Protein AF-A0A7S2J7S3-F1 (afdb_monomer)

Mean predicted aligned error: 8.44 Å

Secondary structure (DSSP, 8-state):
--TTHHHHHHHHHHHHHHHHHTTT---------TT-SEEEEEE--SHHHHHHHHHHHT-TTEEEEEEE-SS-HHHHHHHHHEETTTEE-SS-EEEETTEEEETTEEEEEE--SSGGGS-HHHHT--EEEE-SSS--SHHHHHHHHHTT-SEEEESS--TT-

InterPro domains:
  IPR020828 Glyceraldehyde 3-phosphate dehydrogenase, NAD(P) binding domain [PF00044] (38-137)
  IPR020828 Glyceraldehyde 3-phosphate dehydrogenase, NAD(P) binding domain [SM00846] (38-161)
  IPR020831 Glyceraldehyde/Erythrose phosphate dehydrogenase family [PTHR10836] (38-161)
  IPR036291 NAD(P)-binding domain superfamily [SSF51735] (38-161)

Radius of gyration: 18.3 Å; Cα contacts (8 Å, |Δi|>4): 292; chains: 1; bounding box: 47×41×52 Å

Structure (mmCIF, N/CA/C/O backbone):
data_AF-A0A7S2J7S3-F1
#
_entry.id   AF-A0A7S2J7S3-F1
#
loop_
_atom_site.group_PDB
_atom_site.id
_atom_site.type_symbol
_atom_site.label_atom_id
_atom_site.label_alt_id
_atom_site.label_comp_id
_atom_site.label_asym_id
_atom_site.label_entity_id
_atom_site.label_seq_id
_atom_site.pdbx_PDB_ins_code
_atom_site.Cartn_x
_atom_site.Cartn_y
_atom_site.Cartn_z
_atom_site.occupancy
_atom_site.B_iso_or_equiv
_atom_site.auth_seq_id
_atom_site.auth_comp_id
_atom_site.auth_asym_id
_atom_site.auth_atom_id
_atom_site.pdbx_PDB_model_num
ATOM 1 N N . TYR A 1 1 ? -22.402 -26.553 34.136 1.00 43.00 1 TYR A N 1
ATOM 2 C CA . TYR A 1 1 ? -21.716 -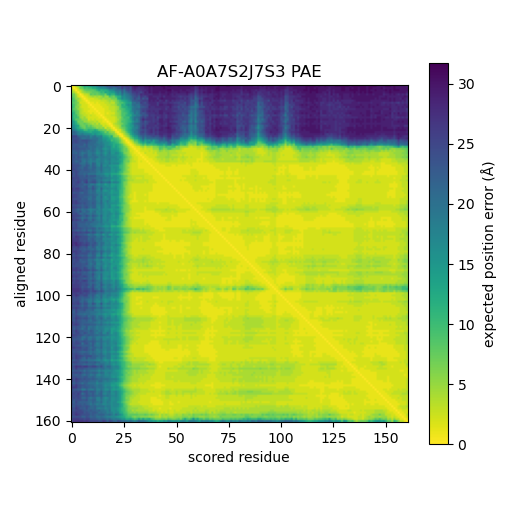25.665 33.178 1.00 43.00 1 TYR A CA 1
ATOM 3 C C . TYR A 1 1 ? -22.395 -25.782 31.819 1.00 43.00 1 TYR A C 1
ATOM 5 O O . TYR A 1 1 ? -22.214 -26.774 31.128 1.00 43.00 1 TYR A O 1
ATOM 13 N N . ASN A 1 2 ? -23.269 -24.826 31.486 1.00 47.25 2 ASN A N 1
ATOM 14 C CA . ASN A 1 2 ? -24.102 -24.854 30.279 1.00 47.25 2 ASN A CA 1
ATOM 15 C C . ASN A 1 2 ? -23.297 -24.428 29.038 1.00 47.25 2 ASN A C 1
ATOM 17 O O . ASN A 1 2 ? -23.167 -23.242 28.756 1.00 47.25 2 ASN A O 1
ATOM 21 N N . LEU A 1 3 ? -22.798 -25.400 28.270 1.00 50.94 3 LEU A N 1
ATOM 22 C CA . LEU A 1 3 ? -22.099 -25.186 26.989 1.00 50.94 3 LEU A CA 1
ATOM 23 C C . LEU A 1 3 ? -23.042 -24.819 25.818 1.00 50.94 3 LEU A C 1
ATOM 25 O O . LEU A 1 3 ? -22.586 -24.593 24.699 1.00 50.94 3 LEU A O 1
ATOM 29 N N . VAL A 1 4 ? -24.357 -24.747 26.055 1.00 54.41 4 VAL A N 1
ATOM 30 C CA . VAL A 1 4 ? -25.389 -24.529 25.020 1.00 54.41 4 VAL A CA 1
ATOM 31 C C . VAL A 1 4 ? -25.576 -23.042 24.669 1.00 54.41 4 VAL A C 1
ATOM 33 O O . VAL A 1 4 ? -25.830 -22.702 23.513 1.00 54.41 4 VAL A O 1
ATOM 36 N N . ALA A 1 5 ? -25.374 -22.143 25.637 1.00 58.03 5 ALA A N 1
ATOM 37 C CA . ALA A 1 5 ? -25.621 -20.706 25.493 1.00 58.03 5 ALA A CA 1
ATOM 38 C C . ALA A 1 5 ? -24.791 -19.995 24.393 1.00 58.03 5 ALA A C 1
ATOM 40 O O . ALA A 1 5 ? -25.378 -19.250 23.605 1.00 58.03 5 ALA A O 1
ATOM 41 N N . PRO A 1 6 ? -23.465 -20.217 24.254 1.00 57.59 6 PRO A N 1
ATOM 42 C CA . PRO A 1 6 ? -22.680 -19.509 23.238 1.00 57.59 6 PRO A CA 1
ATOM 43 C C . PRO A 1 6 ? -22.996 -19.971 21.807 1.00 57.59 6 PRO A C 1
ATOM 45 O O . PRO A 1 6 ? -22.937 -19.173 20.872 1.00 57.59 6 PRO A O 1
ATOM 48 N N . ARG A 1 7 ? -23.389 -21.240 21.623 1.00 60.22 7 ARG A N 1
ATOM 49 C CA . ARG A 1 7 ? -23.722 -21.796 20.303 1.00 60.22 7 ARG A CA 1
ATOM 50 C C . ARG A 1 7 ? -25.078 -21.298 19.800 1.00 60.22 7 ARG A C 1
ATOM 52 O O . ARG A 1 7 ? -25.194 -20.970 18.624 1.00 60.22 7 ARG A O 1
ATOM 59 N N . GLN A 1 8 ? -26.073 -21.171 20.683 1.00 59.97 8 GLN A N 1
ATOM 60 C CA . GLN A 1 8 ? -27.352 -20.536 20.343 1.00 59.97 8 GLN A CA 1
ATOM 61 C C . GLN A 1 8 ? -27.177 -19.056 19.991 1.00 59.97 8 GLN A C 1
ATOM 63 O O . GLN A 1 8 ? -27.715 -18.610 18.982 1.00 59.97 8 GLN A O 1
ATOM 68 N N . LEU A 1 9 ? -26.354 -18.317 20.744 1.00 61.31 9 LEU A N 1
ATOM 69 C CA . LEU A 1 9 ? -26.082 -16.905 20.466 1.00 61.31 9 LEU A CA 1
ATOM 70 C C . LEU A 1 9 ? -25.385 -16.694 19.110 1.00 61.31 9 LEU A C 1
ATOM 72 O O . LEU A 1 9 ? -25.707 -15.748 18.392 1.00 61.31 9 LEU A O 1
ATOM 76 N N . ALA A 1 10 ? -24.461 -17.583 18.731 1.00 65.75 10 ALA A N 1
ATOM 77 C CA . ALA A 1 10 ? -23.800 -17.547 17.426 1.00 65.75 10 ALA A CA 1
ATOM 78 C C . ALA A 1 10 ? -24.778 -17.817 16.269 1.00 65.75 10 ALA A C 1
ATOM 80 O O . ALA A 1 10 ? -24.770 -17.090 15.277 1.00 65.75 10 ALA A O 1
ATOM 81 N N . ILE A 1 11 ? -25.666 -18.806 16.417 1.00 69.25 11 ILE A N 1
ATOM 82 C CA . ILE A 1 11 ? -26.695 -19.132 15.414 1.00 69.25 11 ILE A CA 1
ATOM 83 C C . ILE A 1 11 ? -27.690 -17.976 15.261 1.00 69.25 11 ILE A C 1
ATOM 85 O O . ILE A 1 11 ? -28.066 -17.623 14.147 1.00 69.25 11 ILE A O 1
ATOM 89 N N . GLN A 1 12 ? -28.070 -17.335 16.364 1.00 64.50 12 GLN A N 1
ATOM 90 C CA . GLN A 1 12 ? -29.019 -16.225 16.366 1.00 64.50 12 GLN A CA 1
ATOM 91 C C . GLN A 1 12 ? -28.422 -14.953 15.745 1.00 64.50 12 GLN A C 1
ATOM 93 O O . GLN A 1 12 ? -29.107 -14.263 14.993 1.00 64.50 12 GLN A O 1
ATOM 98 N N . LYS A 1 13 ? -27.123 -14.692 15.963 1.00 62.88 13 LYS A N 1
ATOM 99 C CA . LYS A 1 13 ? -26.375 -13.649 15.241 1.00 62.88 13 LYS A CA 1
ATOM 100 C C . LYS A 1 13 ? -26.286 -13.949 13.743 1.00 62.88 13 LYS A C 1
ATOM 102 O O . LYS A 1 13 ? -26.538 -13.059 12.943 1.00 62.88 13 LYS A O 1
ATOM 107 N N . MET A 1 14 ? -26.001 -15.196 13.365 1.00 68.75 14 MET A N 1
ATOM 108 C CA . MET A 1 14 ? -25.903 -15.604 11.959 1.00 68.75 14 MET A CA 1
ATOM 109 C C . MET A 1 14 ? -27.248 -15.480 11.224 1.00 68.75 14 MET A C 1
ATOM 111 O O . MET A 1 14 ? -27.300 -14.958 10.113 1.00 68.75 14 MET A O 1
ATOM 115 N N . LEU A 1 15 ? -28.347 -15.892 11.866 1.00 64.12 15 LEU A N 1
ATOM 116 C CA . LEU A 1 15 ? -29.710 -15.741 11.343 1.00 64.12 15 LEU A CA 1
ATOM 117 C C . LEU A 1 15 ? -30.125 -14.269 11.224 1.00 64.12 15 LEU A C 1
ATOM 119 O O . LEU A 1 15 ? -30.749 -13.898 10.233 1.00 64.12 15 LEU A O 1
ATOM 123 N N . ALA A 1 16 ? -29.741 -13.418 12.181 1.00 58.44 16 ALA A N 1
ATOM 124 C CA . ALA A 1 16 ? -29.975 -11.979 12.091 1.00 58.44 16 ALA A CA 1
ATOM 125 C C . ALA A 1 16 ? -29.222 -11.358 10.900 1.00 58.44 16 ALA A C 1
ATOM 127 O O . ALA A 1 16 ? -29.810 -10.598 10.134 1.00 58.44 16 ALA A O 1
ATOM 128 N N . THR A 1 17 ? -27.957 -11.734 10.682 1.00 52.22 17 THR A N 1
ATOM 129 C CA . THR A 1 17 ? -27.167 -11.290 9.522 1.00 52.22 17 THR A CA 1
ATOM 130 C C . THR A 1 17 ? -27.791 -11.730 8.193 1.00 52.22 17 THR A C 1
ATOM 132 O O . THR A 1 17 ? -27.867 -10.926 7.268 1.00 52.22 17 THR A O 1
ATOM 135 N N . LEU A 1 18 ? -28.297 -12.965 8.105 1.00 57.16 18 LEU A N 1
ATOM 136 C CA . LEU A 1 18 ? -28.995 -13.483 6.919 1.00 57.16 18 LEU A CA 1
ATOM 137 C C . LEU A 1 18 ? -30.325 -12.758 6.649 1.00 57.16 18 LEU A C 1
ATOM 139 O O . LEU A 1 18 ? -30.646 -12.468 5.500 1.00 57.16 18 LEU A O 1
ATOM 143 N N . ALA A 1 19 ? -31.082 -12.408 7.692 1.00 55.69 19 ALA A N 1
ATOM 144 C CA . ALA A 1 19 ? -32.320 -11.641 7.546 1.00 55.69 19 ALA A CA 1
ATOM 145 C C . ALA A 1 19 ? -32.056 -10.211 7.034 1.00 55.69 19 ALA A C 1
ATOM 147 O O . ALA A 1 19 ? -32.775 -9.719 6.164 1.00 55.69 19 ALA A O 1
ATOM 148 N N . LEU A 1 20 ? -30.982 -9.571 7.506 1.00 50.47 20 LEU A N 1
ATOM 149 C CA . LEU A 1 20 ? -30.541 -8.240 7.070 1.00 50.47 20 LEU A CA 1
ATOM 150 C C . LEU A 1 20 ? -30.014 -8.215 5.622 1.00 50.47 20 LEU A C 1
ATOM 152 O O . LEU A 1 20 ? -30.178 -7.213 4.931 1.00 50.47 20 LEU A O 1
ATOM 156 N N . GLN A 1 21 ? -29.445 -9.318 5.123 1.00 52.28 21 GLN A N 1
ATOM 157 C CA . GLN A 1 21 ? -29.009 -9.434 3.721 1.00 52.28 21 GLN A CA 1
ATOM 158 C C . GLN A 1 21 ? -30.172 -9.334 2.718 1.00 52.28 21 GLN A C 1
ATOM 160 O O . GLN A 1 21 ? -29.960 -8.910 1.584 1.00 52.28 21 GLN A O 1
ATOM 165 N N . SER A 1 22 ? -31.400 -9.667 3.131 1.00 49.47 22 SER A N 1
ATOM 166 C CA . SER A 1 22 ? -32.586 -9.638 2.261 1.00 49.47 22 SER A CA 1
ATOM 167 C C . SER A 1 22 ? -33.188 -8.241 2.040 1.00 49.47 22 SER A C 1
ATOM 169 O O . SER A 1 22 ? -33.996 -8.067 1.131 1.00 49.47 22 SER A O 1
ATOM 171 N N . THR A 1 23 ? -32.790 -7.232 2.828 1.00 47.66 23 THR A N 1
ATOM 172 C CA . THR A 1 23 ? -33.409 -5.891 2.818 1.00 47.66 23 THR A CA 1
ATOM 173 C C . THR A 1 23 ? -32.559 -4.805 2.156 1.00 47.66 23 THR A C 1
ATOM 175 O O . THR A 1 23 ? -32.969 -3.648 2.130 1.00 47.66 23 THR A O 1
ATOM 178 N N . GLY A 1 24 ? -31.380 -5.137 1.614 1.00 46.62 24 GLY A N 1
ATOM 179 C CA . GLY A 1 24 ? -30.511 -4.169 0.924 1.00 46.62 24 GLY A CA 1
ATOM 180 C C . GLY A 1 24 ? -29.940 -3.055 1.818 1.00 46.62 24 GLY A C 1
ATOM 181 O O . GLY A 1 24 ? -29.364 -2.102 1.304 1.00 46.62 24 GLY A O 1
ATOM 182 N N . LEU A 1 25 ? -30.078 -3.172 3.145 1.00 47.06 25 LEU A N 1
ATOM 183 C CA . LEU A 1 25 ? -29.707 -2.155 4.144 1.00 47.06 25 LEU A CA 1
ATOM 184 C C . LEU A 1 25 ? -28.459 -2.522 4.963 1.00 47.06 25 LEU A C 1
ATOM 186 O O . LEU A 1 25 ? -28.227 -1.968 6.037 1.00 47.06 25 LEU A O 1
ATOM 190 N N . VAL A 1 26 ? -27.641 -3.464 4.491 1.00 49.38 26 VAL A N 1
ATOM 191 C CA . VAL A 1 26 ? -26.403 -3.817 5.193 1.00 49.38 26 VAL A CA 1
ATOM 192 C C . VAL A 1 26 ? -25.314 -2.840 4.774 1.00 49.38 26 VAL A C 1
ATOM 194 O O . VAL A 1 26 ? -24.882 -2.840 3.620 1.00 49.38 26 VAL A O 1
ATOM 197 N N . ASN A 1 27 ? -24.853 -2.016 5.716 1.00 53.31 27 ASN A N 1
ATOM 198 C CA . ASN A 1 27 ? -23.579 -1.326 5.554 1.00 53.31 27 ASN A CA 1
ATOM 199 C C . ASN A 1 27 ? -22.515 -2.380 5.202 1.00 53.31 27 ASN A C 1
ATOM 201 O O . ASN A 1 27 ? -22.495 -3.435 5.844 1.00 53.31 27 ASN A O 1
ATOM 205 N N . PRO A 1 28 ? -21.668 -2.151 4.184 1.00 59.72 28 PRO A N 1
ATOM 206 C CA . PRO A 1 28 ? -20.631 -3.108 3.821 1.00 59.72 28 PRO A CA 1
ATOM 207 C C . PRO A 1 28 ? -19.804 -3.481 5.052 1.00 59.72 28 PRO A C 1
ATOM 209 O O . PRO A 1 28 ? -19.543 -2.643 5.916 1.00 59.72 28 PRO A O 1
ATOM 212 N N . ILE A 1 29 ? -19.410 -4.751 5.142 1.00 76.69 29 ILE A N 1
ATOM 213 C CA . ILE A 1 29 ? -18.445 -5.189 6.148 1.00 76.69 29 ILE A CA 1
ATOM 214 C C . ILE A 1 29 ? -17.150 -4.430 5.853 1.00 76.69 29 ILE A C 1
ATOM 216 O O . ILE A 1 29 ? -16.554 -4.621 4.800 1.00 76.69 29 ILE A O 1
ATOM 220 N N . MET A 1 30 ? -16.746 -3.528 6.744 1.00 87.38 30 MET A N 1
ATOM 221 C CA . MET A 1 30 ? -15.560 -2.699 6.537 1.00 87.38 30 MET A CA 1
ATOM 222 C C . MET A 1 30 ? -14.335 -3.327 7.205 1.00 87.38 30 MET A C 1
ATOM 224 O O . MET A 1 30 ? -14.429 -3.916 8.281 1.00 87.38 30 MET A O 1
ATOM 228 N N . SER A 1 31 ? -13.166 -3.140 6.595 1.00 92.06 31 SER A N 1
ATOM 229 C CA . SER A 1 31 ? -11.868 -3.425 7.212 1.00 92.06 31 SER A CA 1
ATOM 230 C C . SER A 1 31 ? -11.638 -2.469 8.382 1.00 92.06 31 SER A C 1
ATOM 232 O O . SER A 1 31 ? -11.196 -1.337 8.178 1.00 92.06 31 SER A O 1
ATOM 234 N N . THR A 1 32 ? -11.925 -2.926 9.596 1.00 92.75 32 THR A N 1
ATOM 235 C CA . THR A 1 32 ? -11.682 -2.196 10.856 1.00 92.75 32 THR A CA 1
ATOM 236 C C . THR A 1 32 ? -10.873 -3.013 11.867 1.00 92.75 32 THR A C 1
ATOM 238 O O . THR A 1 32 ? -10.544 -2.514 12.939 1.00 92.75 32 THR A O 1
ATOM 241 N N . ASN A 1 33 ? -10.520 -4.260 11.535 1.00 93.75 33 ASN A N 1
ATOM 242 C CA . ASN A 1 33 ? -9.732 -5.138 12.393 1.00 93.75 33 ASN A CA 1
ATOM 243 C C . ASN A 1 33 ? -8.219 -4.943 12.140 1.00 93.75 33 ASN A C 1
ATOM 245 O O . ASN A 1 33 ? -7.741 -5.317 11.066 1.00 93.75 33 ASN A O 1
ATOM 249 N N . PRO A 1 34 ? -7.434 -4.418 13.101 1.00 93.25 34 PRO A N 1
ATOM 250 C CA . PRO A 1 34 ? -5.989 -4.251 12.930 1.00 93.25 34 PRO A CA 1
ATOM 251 C C . PRO A 1 34 ? -5.227 -5.584 12.811 1.00 93.25 34 PRO A C 1
ATOM 253 O O . PRO A 1 34 ? -4.125 -5.594 12.248 1.00 93.25 34 PRO A O 1
ATOM 256 N N . ASP A 1 35 ? -5.821 -6.679 13.293 1.00 94.19 35 ASP A N 1
ATOM 257 C CA . ASP A 1 35 ? -5.260 -8.034 13.344 1.00 94.19 35 ASP A CA 1
ATOM 258 C C . ASP A 1 35 ? -5.853 -8.958 12.269 1.00 94.19 35 ASP A C 1
ATOM 260 O O . ASP A 1 35 ? -5.815 -10.186 12.387 1.00 94.19 35 ASP A O 1
ATOM 264 N N . ALA A 1 36 ? -6.431 -8.384 11.211 1.00 95.56 36 ALA A N 1
ATOM 265 C CA . ALA A 1 36 ? -6.952 -9.160 10.096 1.00 95.56 36 ALA A CA 1
ATOM 266 C C . ALA A 1 36 ? -5.854 -10.053 9.472 1.00 95.56 36 ALA A C 1
ATOM 268 O O . ALA A 1 36 ? -4.681 -9.662 9.410 1.00 95.56 36 ALA A O 1
ATOM 269 N N . PRO A 1 37 ? -6.211 -11.255 8.980 1.00 96.56 37 PRO A N 1
ATOM 270 C CA . PRO A 1 37 ? -5.232 -12.248 8.541 1.00 96.56 37 PRO A CA 1
ATOM 271 C C . PRO A 1 37 ? -4.415 -11.807 7.320 1.00 96.56 37 PRO A C 1
ATOM 273 O O . PRO A 1 37 ? -3.287 -12.265 7.146 1.00 96.56 37 PRO A O 1
ATOM 276 N N . ILE A 1 38 ? -4.957 -10.934 6.464 1.00 97.94 38 ILE A N 1
ATOM 277 C CA . ILE A 1 38 ? -4.274 -10.469 5.254 1.00 97.94 38 ILE A CA 1
ATOM 278 C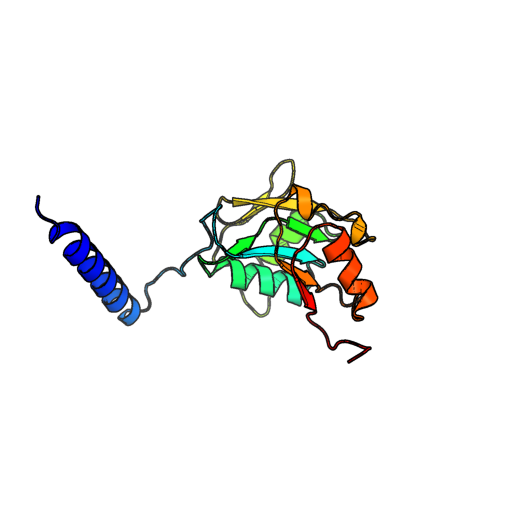 C . ILE A 1 38 ? -3.746 -9.050 5.475 1.00 97.94 38 ILE A C 1
ATOM 280 O O . ILE A 1 38 ? -4.473 -8.067 5.326 1.00 97.94 38 ILE A O 1
ATOM 284 N N . LYS A 1 39 ? -2.451 -8.953 5.795 1.00 98.50 39 LYS A N 1
ATOM 285 C CA . LYS A 1 39 ? -1.732 -7.683 5.973 1.00 98.50 39 LYS A CA 1
ATOM 286 C C . LYS A 1 39 ? -1.220 -7.171 4.630 1.00 98.50 39 LYS A C 1
ATOM 288 O O . LYS A 1 39 ? -0.183 -7.615 4.132 1.00 98.50 39 LYS A O 1
ATOM 293 N N . LEU A 1 40 ? -1.995 -6.278 4.032 1.00 98.75 40 LEU A N 1
ATOM 294 C CA . LEU A 1 40 ? -1.800 -5.763 2.685 1.00 98.75 40 LEU A CA 1
ATOM 295 C C . LEU A 1 40 ? -0.863 -4.548 2.679 1.00 98.75 40 LEU A C 1
ATOM 297 O O . LEU A 1 40 ? -1.022 -3.619 3.473 1.00 98.75 40 LEU A O 1
ATOM 301 N N . GLY A 1 41 ? 0.056 -4.535 1.719 1.00 98.75 41 GLY A N 1
ATOM 302 C CA . GLY A 1 41 ? 0.769 -3.355 1.246 1.00 98.75 41 GLY A CA 1
ATOM 303 C C . GLY A 1 41 ? 0.490 -3.116 -0.237 1.00 98.75 41 GLY A C 1
ATOM 304 O O . GLY A 1 41 ? 0.225 -4.055 -0.991 1.00 98.75 41 GLY A O 1
ATOM 305 N N . VAL A 1 42 ? 0.535 -1.860 -0.669 1.00 98.81 42 VAL A N 1
ATOM 306 C CA . VAL A 1 42 ? 0.323 -1.493 -2.077 1.00 98.81 42 VAL A CA 1
ATOM 307 C C . VAL A 1 42 ? 1.511 -0.686 -2.575 1.00 98.81 42 VAL A C 1
ATOM 309 O O . VAL A 1 42 ? 1.819 0.367 -2.020 1.00 98.81 42 VAL A O 1
ATOM 312 N N . ASN A 1 43 ? 2.156 -1.162 -3.640 1.00 98.75 43 ASN A N 1
ATOM 313 C CA . ASN A 1 43 ? 3.127 -0.376 -4.388 1.00 98.75 43 ASN A CA 1
ATOM 314 C C . ASN A 1 43 ? 2.449 0.222 -5.626 1.00 98.75 43 ASN A C 1
ATOM 316 O O . ASN A 1 43 ? 1.927 -0.500 -6.481 1.00 98.75 43 ASN A O 1
ATOM 320 N N . GLY A 1 44 ? 2.427 1.552 -5.703 1.00 98.19 44 GLY A N 1
ATOM 321 C CA . GLY A 1 44 ? 1.759 2.310 -6.758 1.00 98.19 44 GLY A CA 1
ATOM 322 C C . GLY A 1 44 ? 0.291 2.614 -6.452 1.00 98.19 44 GLY A C 1
ATOM 323 O O . GLY A 1 44 ? -0.593 1.790 -6.646 1.00 98.19 44 GLY A O 1
ATOM 324 N N . PHE A 1 45 ? -0.016 3.857 -6.073 1.00 98.31 45 PHE A N 1
ATOM 325 C CA . PHE A 1 45 ? -1.392 4.298 -5.789 1.00 98.31 45 PHE A CA 1
ATOM 326 C C . PHE A 1 45 ? -2.118 4.865 -7.028 1.00 98.31 45 PHE A C 1
ATOM 328 O O . PHE A 1 45 ? -2.809 5.889 -6.994 1.00 98.31 45 PHE A O 1
ATOM 335 N N . GLY A 1 46 ? -1.928 4.192 -8.166 1.00 96.69 46 GLY A N 1
ATOM 336 C CA . GLY A 1 46 ? -2.573 4.505 -9.442 1.00 96.69 46 GLY A CA 1
ATOM 337 C C . GLY A 1 46 ? -4.036 4.053 -9.494 1.00 96.69 46 GLY A C 1
ATOM 338 O O . GLY A 1 46 ? -4.653 3.769 -8.472 1.00 96.69 46 GLY A O 1
ATOM 339 N N . ARG A 1 47 ? -4.615 3.957 -10.699 1.00 97.19 47 ARG A N 1
ATOM 340 C CA . ARG A 1 47 ? -6.010 3.499 -10.862 1.00 97.19 47 ARG A CA 1
ATOM 341 C C . ARG A 1 47 ? -6.247 2.128 -10.216 1.00 97.19 47 ARG A C 1
ATOM 343 O O . ARG A 1 47 ? -7.183 1.986 -9.440 1.00 97.19 47 ARG A O 1
ATOM 350 N N . ILE A 1 48 ? -5.377 1.153 -10.490 1.00 97.88 48 ILE A N 1
ATOM 351 C CA . ILE A 1 48 ? -5.525 -0.215 -9.974 1.00 97.88 48 ILE A CA 1
ATOM 352 C C . ILE A 1 48 ? -5.237 -0.283 -8.473 1.00 97.88 48 ILE A C 1
ATOM 354 O O . ILE A 1 48 ? -6.080 -0.774 -7.729 1.00 97.88 48 ILE A O 1
ATOM 358 N N . GLY A 1 49 ? -4.114 0.274 -8.005 1.00 98.31 49 GLY A N 1
ATOM 359 C CA . GLY A 1 49 ? -3.765 0.273 -6.580 1.00 98.31 49 GLY A CA 1
ATOM 360 C C . GLY A 1 49 ? -4.847 0.892 -5.689 1.00 98.31 49 GLY A C 1
ATOM 361 O O . GLY A 1 49 ? -5.199 0.319 -4.659 1.00 98.31 49 GLY A O 1
ATOM 362 N N . ARG A 1 50 ? -5.467 2.001 -6.121 1.00 98.06 50 ARG A N 1
ATOM 363 C CA . ARG A 1 50 ? -6.600 2.605 -5.396 1.00 98.06 50 ARG A CA 1
ATOM 364 C C . ARG A 1 50 ? -7.813 1.694 -5.333 1.00 98.06 50 ARG A C 1
ATOM 366 O O . ARG A 1 50 ? -8.425 1.581 -4.277 1.00 98.06 50 ARG A O 1
ATOM 373 N N . GLN A 1 51 ? -8.158 1.035 -6.436 1.00 98.00 51 GLN A N 1
ATOM 374 C CA . GLN A 1 51 ? -9.291 0.110 -6.454 1.00 98.00 51 GLN A CA 1
ATOM 375 C C . GLN A 1 51 ? -9.025 -1.126 -5.589 1.00 98.00 51 GLN A C 1
ATOM 377 O O . GLN A 1 51 ? -9.914 -1.554 -4.857 1.00 98.00 51 GLN A O 1
ATOM 382 N N . VAL A 1 52 ? -7.790 -1.636 -5.571 1.00 98.31 52 VAL A N 1
ATOM 383 C CA . VAL A 1 52 ? -7.379 -2.701 -4.645 1.00 98.31 52 VAL A CA 1
ATOM 384 C C . VAL A 1 52 ? -7.572 -2.264 -3.194 1.00 98.31 52 VAL A C 1
ATOM 386 O O . VAL A 1 52 ? -8.178 -3.010 -2.428 1.00 98.31 52 VAL A O 1
ATOM 389 N N . VAL A 1 53 ? -7.144 -1.050 -2.825 1.00 98.31 53 VAL A N 1
ATOM 390 C CA . VAL A 1 53 ? -7.395 -0.507 -1.480 1.00 98.31 53 VAL A CA 1
ATOM 391 C C . VAL A 1 53 ? -8.889 -0.402 -1.195 1.00 98.31 53 VAL A C 1
ATOM 393 O O . VAL A 1 53 ? -9.337 -0.925 -0.180 1.00 98.31 53 VAL A O 1
ATOM 396 N N . ARG A 1 54 ? -9.688 0.198 -2.085 1.00 97.62 54 ARG A N 1
ATOM 397 C CA . ARG A 1 54 ? -11.137 0.352 -1.864 1.00 97.62 54 ARG A CA 1
ATOM 398 C C . ARG A 1 54 ? -11.832 -0.989 -1.641 1.00 97.62 54 ARG A C 1
ATOM 400 O O . ARG A 1 54 ? -12.588 -1.121 -0.688 1.00 97.62 54 ARG A O 1
ATOM 407 N N . ILE A 1 55 ? -11.531 -1.983 -2.474 1.00 96.38 55 ILE A N 1
ATOM 408 C CA . ILE A 1 55 ? -12.110 -3.327 -2.375 1.00 96.38 55 ILE A CA 1
ATOM 409 C C . ILE A 1 55 ? -11.638 -4.040 -1.102 1.00 96.38 55 ILE A C 1
ATOM 411 O O . ILE A 1 55 ? -12.440 -4.691 -0.437 1.00 96.38 55 ILE A O 1
ATOM 415 N N . ALA A 1 56 ? -10.354 -3.927 -0.746 1.00 97.12 56 ALA A N 1
ATOM 416 C CA . ALA A 1 56 ? -9.828 -4.502 0.491 1.00 97.12 56 ALA A CA 1
ATOM 417 C C . ALA A 1 56 ? -10.490 -3.877 1.727 1.00 97.12 56 ALA A C 1
ATOM 419 O O . ALA A 1 56 ? -10.765 -4.580 2.692 1.00 97.12 56 ALA A O 1
ATOM 420 N N . MET A 1 57 ? -10.803 -2.580 1.685 1.00 95.88 57 MET A N 1
ATOM 421 C CA . MET A 1 57 ? -11.457 -1.882 2.790 1.00 95.88 57 MET A CA 1
ATOM 422 C C . MET A 1 57 ? -12.936 -2.239 2.975 1.00 95.88 57 MET A C 1
ATOM 424 O O . MET A 1 57 ? -13.487 -1.936 4.028 1.00 95.88 57 MET A O 1
ATOM 428 N N . GLU A 1 58 ? -13.553 -2.921 2.009 1.00 94.12 58 GLU A N 1
ATOM 429 C CA . GLU A 1 58 ? -14.904 -3.499 2.095 1.00 94.12 58 GLU A CA 1
ATOM 430 C C . GLU A 1 58 ? -14.876 -4.995 2.489 1.00 94.12 58 GLU A C 1
ATOM 432 O O . GLU A 1 58 ? -15.805 -5.748 2.183 1.00 94.12 58 GLU A O 1
ATOM 437 N N . ARG A 1 59 ? -13.786 -5.463 3.119 1.00 93.56 59 ARG A N 1
ATOM 438 C CA . ARG A 1 59 ? -13.619 -6.846 3.594 1.00 93.56 59 ARG A CA 1
ATOM 439 C C . ARG A 1 59 ? -12.932 -6.872 4.960 1.00 93.56 59 ARG A C 1
ATOM 441 O O . ARG A 1 59 ? -11.880 -6.271 5.134 1.00 93.56 59 ARG A O 1
ATOM 448 N N . ASP A 1 60 ? -13.474 -7.624 5.913 1.00 93.56 60 ASP A N 1
ATOM 449 C CA . ASP A 1 60 ? -12.913 -7.783 7.269 1.00 93.56 60 ASP A CA 1
ATOM 450 C C . ASP A 1 60 ? -11.641 -8.645 7.330 1.00 93.56 60 ASP A C 1
ATOM 452 O O . ASP A 1 60 ? -10.878 -8.574 8.293 1.00 93.56 60 ASP A O 1
ATOM 456 N N . SER A 1 61 ? -11.391 -9.455 6.299 1.00 95.69 61 SER A N 1
ATOM 457 C CA . SER A 1 61 ? -10.210 -10.314 6.206 1.00 95.69 61 SER A CA 1
ATOM 458 C C . SER A 1 61 ? -8.922 -9.560 5.862 1.00 95.69 61 SER A C 1
ATOM 460 O O . SER A 1 61 ? -7.844 -10.156 5.906 1.00 95.69 61 SER A O 1
ATOM 462 N N . PHE A 1 62 ? -9.020 -8.284 5.484 1.00 97.81 62 PHE A N 1
ATOM 463 C CA . PHE A 1 62 ? -7.892 -7.447 5.090 1.00 97.81 62 PHE A CA 1
ATOM 464 C C . PHE A 1 62 ? -7.595 -6.384 6.140 1.00 97.81 62 PHE A C 1
ATOM 466 O O . PHE 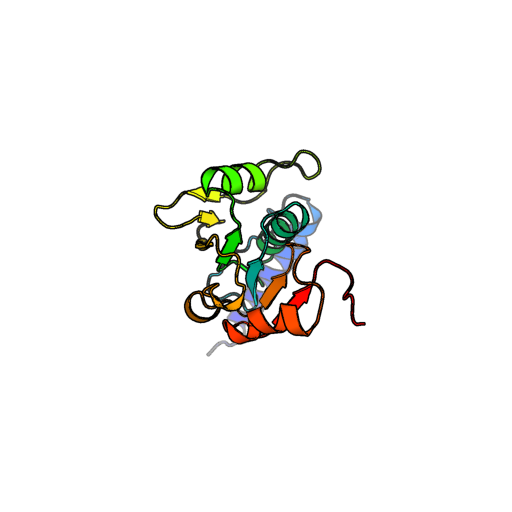A 1 62 ? -8.492 -5.864 6.790 1.00 97.81 62 PHE A O 1
ATOM 473 N N . VAL A 1 63 ? -6.318 -6.031 6.244 1.00 98.06 63 VAL A N 1
ATOM 474 C CA . VAL A 1 63 ? -5.850 -4.812 6.897 1.00 98.06 63 VAL A CA 1
ATOM 475 C C . VAL A 1 63 ? -4.784 -4.185 6.014 1.00 98.06 63 VAL A C 1
ATOM 477 O O . VAL A 1 63 ? -3.782 -4.816 5.678 1.00 98.06 63 VAL A O 1
ATOM 480 N N . LEU A 1 64 ? -5.002 -2.938 5.608 1.00 98.50 64 LEU A N 1
ATOM 481 C CA . LEU A 1 64 ? -4.007 -2.169 4.873 1.00 98.50 64 LEU A CA 1
ATOM 482 C C . LEU A 1 64 ? -3.008 -1.582 5.871 1.00 98.50 64 LEU A C 1
ATOM 484 O O . LEU A 1 64 ? -3.412 -0.947 6.840 1.00 98.50 64 LEU A O 1
ATOM 488 N N . LYS A 1 65 ? -1.713 -1.813 5.650 1.00 98.31 65 LYS A N 1
ATOM 489 C CA . LYS A 1 65 ? -0.644 -1.362 6.558 1.00 98.31 65 LYS A CA 1
ATOM 490 C C . LYS A 1 65 ? 0.223 -0.257 5.956 1.00 98.31 65 LYS A C 1
ATOM 492 O O . LYS A 1 65 ? 0.631 0.663 6.669 1.00 98.31 65 LYS A O 1
ATOM 497 N N . HIS A 1 66 ? 0.493 -0.340 4.651 1.00 98.62 66 HIS A N 1
ATOM 498 C CA . HIS A 1 66 ? 1.408 0.576 3.974 1.00 98.62 66 HIS A CA 1
ATOM 499 C C . HIS A 1 66 ? 1.037 0.825 2.507 1.00 98.62 66 HIS A C 1
ATOM 501 O O . HIS A 1 66 ? 0.628 -0.098 1.796 1.00 98.62 66 HIS A O 1
ATOM 507 N N . ILE A 1 67 ? 1.237 2.058 2.040 1.00 98.75 67 ILE A N 1
ATOM 508 C CA . ILE A 1 67 ? 1.186 2.429 0.620 1.00 98.75 67 ILE A CA 1
ATOM 509 C C . ILE A 1 67 ? 2.505 3.113 0.242 1.00 98.75 67 ILE A C 1
ATOM 511 O O . ILE A 1 67 ? 2.886 4.098 0.869 1.00 98.75 67 ILE A O 1
ATOM 515 N N . ASN A 1 68 ? 3.154 2.647 -0.826 1.00 98.62 68 ASN A N 1
ATOM 516 C CA . ASN A 1 68 ? 4.266 3.359 -1.460 1.00 98.62 68 ASN A CA 1
ATOM 517 C C . ASN A 1 68 ? 3.788 4.071 -2.737 1.00 98.62 68 ASN A C 1
ATOM 519 O O . ASN A 1 68 ? 3.231 3.442 -3.644 1.00 98.62 68 ASN A O 1
ATOM 523 N N . SER A 1 69 ? 3.974 5.389 -2.808 1.00 97.88 69 SER A N 1
ATOM 524 C CA . SER A 1 69 ? 3.561 6.230 -3.935 1.00 97.88 69 SER A CA 1
ATOM 525 C C . SER A 1 69 ? 4.274 7.587 -3.904 1.00 97.88 69 SER A C 1
ATOM 527 O O . SER A 1 69 ? 4.401 8.171 -2.835 1.00 97.88 69 SER A O 1
ATOM 529 N N . PRO A 1 70 ? 4.657 8.174 -5.055 1.00 96.69 70 PRO A N 1
ATOM 530 C CA . PRO A 1 70 ? 5.216 9.529 -5.096 1.00 96.69 70 PRO A CA 1
ATOM 531 C C . PRO A 1 70 ? 4.168 10.638 -4.865 1.00 96.69 70 PRO A C 1
ATOM 533 O O . PRO A 1 70 ? 4.499 11.819 -4.922 1.00 96.69 70 PRO A O 1
ATOM 536 N N . MET A 1 71 ? 2.890 10.284 -4.691 1.00 96.38 71 MET A N 1
ATOM 537 C CA . MET A 1 71 ? 1.803 11.241 -4.467 1.00 96.38 71 MET A CA 1
ATOM 538 C C . MET A 1 71 ? 1.824 11.778 -3.034 1.00 96.38 71 MET A C 1
ATOM 540 O O . MET A 1 71 ? 2.156 11.046 -2.105 1.00 96.38 71 MET A O 1
ATOM 544 N N . SER A 1 72 ? 1.393 13.028 -2.842 1.00 96.94 72 SER A N 1
ATOM 545 C CA . SER A 1 72 ? 1.224 13.574 -1.494 1.00 96.94 72 SER A CA 1
ATOM 546 C C . SER A 1 72 ? 0.056 12.893 -0.755 1.00 96.94 72 SER A C 1
ATOM 548 O O . SER A 1 72 ? -0.892 12.427 -1.407 1.00 96.94 72 SER A O 1
ATOM 550 N N . PRO A 1 73 ? 0.077 12.842 0.589 1.00 97.88 73 PRO A N 1
ATOM 551 C CA . PRO A 1 73 ? -1.015 12.282 1.387 1.00 97.88 73 PRO A CA 1
ATOM 552 C C . PRO A 1 73 ? -2.382 12.913 1.080 1.00 97.88 73 PRO A C 1
ATOM 554 O O . PRO A 1 73 ? -3.374 12.197 0.936 1.00 97.88 73 PRO A O 1
ATOM 557 N N . GLU A 1 74 ? -2.438 14.236 0.895 1.00 97.81 74 GLU A N 1
ATOM 558 C CA . GLU A 1 74 ? -3.664 14.985 0.581 1.00 97.81 74 GLU A CA 1
ATOM 559 C C . GLU A 1 74 ? -4.260 14.517 -0.745 1.00 97.81 74 GLU A C 1
ATOM 561 O O . GLU A 1 74 ? -5.469 14.296 -0.860 1.00 97.81 74 GLU A O 1
ATOM 566 N N . TYR A 1 75 ? -3.399 14.319 -1.746 1.00 97.62 75 TYR A N 1
ATOM 567 C CA . TYR A 1 75 ? -3.834 13.868 -3.056 1.00 97.62 75 TYR A CA 1
ATOM 568 C C . TYR A 1 75 ? -4.277 12.404 -3.030 1.00 97.62 75 TYR A C 1
ATOM 570 O O . TYR A 1 75 ? -5.279 12.055 -3.652 1.00 97.62 75 TYR A O 1
ATOM 578 N N . MET A 1 76 ? -3.595 11.548 -2.262 1.00 98.38 76 MET A N 1
ATOM 579 C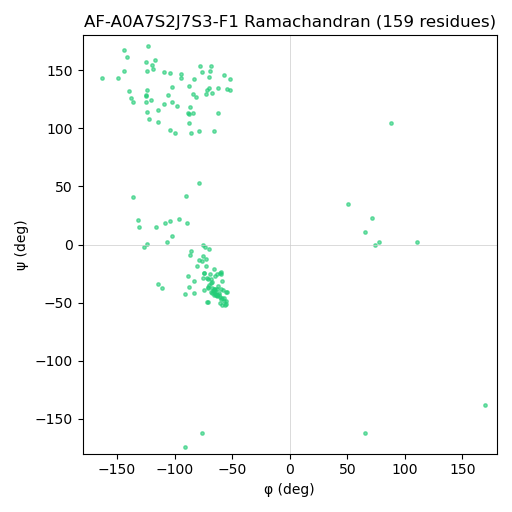 CA . MET A 1 76 ? -4.019 10.159 -2.069 1.00 98.38 76 MET A CA 1
ATOM 580 C C . MET A 1 76 ? -5.374 10.064 -1.363 1.00 98.38 76 MET A C 1
ATOM 582 O O . MET A 1 76 ? -6.236 9.328 -1.842 1.00 98.38 76 MET A O 1
ATOM 586 N N . LYS A 1 77 ? -5.605 10.843 -0.297 1.00 98.44 77 LYS A N 1
ATOM 587 C CA . LYS A 1 77 ? -6.918 10.944 0.361 1.00 98.44 77 LYS A CA 1
ATOM 588 C C . LYS A 1 77 ? -7.997 11.362 -0.637 1.00 98.44 77 LYS A C 1
ATOM 590 O O . LYS A 1 77 ? -8.994 10.657 -0.777 1.00 98.44 77 LYS A O 1
ATOM 595 N N . TYR A 1 78 ? -7.774 12.453 -1.374 1.00 98.12 78 TYR A N 1
ATOM 596 C CA . TYR A 1 78 ? -8.733 12.940 -2.367 1.00 98.12 78 TYR A CA 1
ATOM 597 C C . TYR A 1 78 ? -9.061 11.872 -3.418 1.00 98.12 78 TYR A C 1
ATOM 599 O O . TYR A 1 78 ? -10.229 11.587 -3.672 1.00 98.12 78 TYR A O 1
ATOM 607 N N . LEU A 1 79 ? -8.042 11.234 -4.000 1.00 97.75 79 LEU A N 1
ATOM 608 C CA . LEU A 1 79 ? -8.226 10.207 -5.028 1.00 97.75 79 LEU A CA 1
ATOM 609 C C . LEU A 1 79 ? -8.837 8.905 -4.498 1.00 97.75 79 LEU A C 1
ATOM 611 O O . LEU A 1 79 ? -9.419 8.148 -5.278 1.00 97.75 79 LEU A O 1
ATOM 615 N N . LEU A 1 80 ? -8.666 8.604 -3.211 1.00 98.19 80 LEU A N 1
ATOM 616 C CA . LEU A 1 80 ? -9.346 7.485 -2.574 1.00 98.19 80 LEU A CA 1
ATOM 617 C C . LEU A 1 80 ? -10.836 7.804 -2.417 1.00 98.19 80 LEU A C 1
ATOM 619 O O . LEU A 1 80 ? -11.669 7.004 -2.832 1.00 98.19 80 LEU A O 1
ATOM 623 N N . GLU A 1 81 ? -11.160 8.978 -1.868 1.00 98.06 81 GLU A N 1
ATOM 624 C CA . GLU A 1 81 ? -12.528 9.425 -1.578 1.00 98.06 81 GLU A CA 1
ATOM 625 C C . GLU A 1 81 ? -13.361 9.709 -2.834 1.00 98.06 81 GLU A C 1
ATOM 627 O O . GLU A 1 81 ? -14.579 9.492 -2.827 1.00 98.06 81 GLU A O 1
ATOM 632 N N . HIS A 1 82 ? -12.717 10.183 -3.903 1.00 97.62 82 HIS A N 1
ATOM 633 C CA . HIS A 1 82 ? -13.352 10.654 -5.128 1.00 97.62 82 HIS A CA 1
ATOM 634 C C . HIS A 1 82 ? -12.857 9.884 -6.359 1.00 97.62 82 HIS A C 1
ATOM 636 O O . HIS A 1 82 ? -11.761 10.118 -6.866 1.00 97.62 82 HIS A O 1
ATOM 642 N N . ASP A 1 83 ? -13.719 9.025 -6.904 1.00 97.38 83 ASP A N 1
ATOM 643 C CA . ASP A 1 83 ? -13.497 8.354 -8.185 1.00 97.38 83 ASP A CA 1
ATOM 644 C C . ASP A 1 83 ? -14.674 8.623 -9.130 1.00 97.38 83 ASP A C 1
ATOM 646 O O . ASP A 1 83 ? -15.835 8.420 -8.772 1.00 97.38 83 ASP A O 1
ATOM 650 N N . THR A 1 84 ? -14.386 9.089 -10.344 1.00 96.75 84 THR A N 1
ATOM 651 C CA . THR A 1 84 ? -15.414 9.435 -11.337 1.00 96.75 84 THR A CA 1
ATOM 652 C C . THR A 1 84 ? -16.180 8.214 -11.849 1.00 96.75 84 THR A C 1
ATOM 654 O O . THR A 1 84 ? -17.358 8.333 -12.166 1.00 96.75 84 THR A O 1
ATOM 657 N N . VAL A 1 85 ? -15.532 7.047 -11.939 1.00 97.12 85 VAL A N 1
ATOM 658 C CA . VAL A 1 85 ? -16.128 5.821 -12.498 1.00 97.12 85 VAL A CA 1
ATOM 659 C C . VAL A 1 85 ? -16.793 4.997 -11.400 1.00 97.12 85 VAL A C 1
ATOM 661 O O . VAL A 1 85 ? -17.897 4.493 -11.579 1.00 97.12 85 VAL A O 1
ATOM 664 N N . HIS A 1 86 ? -16.134 4.879 -10.247 1.00 94.12 86 HIS A N 1
ATOM 665 C CA . HIS A 1 86 ? -16.566 4.009 -9.147 1.00 94.12 86 HIS A CA 1
ATOM 666 C C . HIS A 1 86 ? -17.251 4.765 -7.997 1.00 94.12 86 HIS A C 1
ATOM 668 O O . HIS A 1 86 ? -17.500 4.197 -6.932 1.00 94.12 86 HIS A O 1
ATOM 674 N N . GLY A 1 87 ? -17.522 6.058 -8.175 1.00 95.69 87 GLY A N 1
ATOM 675 C CA . GLY A 1 87 ? -18.178 6.901 -7.181 1.00 95.69 87 GLY A CA 1
ATOM 676 C C . GLY A 1 87 ? -17.358 7.102 -5.905 1.00 95.69 87 GLY A C 1
ATOM 677 O O . GLY A 1 87 ? -16.145 6.865 -5.861 1.00 95.69 87 GLY A O 1
ATOM 678 N N . ARG A 1 88 ? -18.044 7.544 -4.845 1.00 96.81 88 ARG A N 1
ATOM 679 C CA . ARG A 1 88 ? -17.431 7.869 -3.550 1.00 96.81 88 ARG A CA 1
ATOM 680 C C . ARG A 1 88 ? -16.945 6.622 -2.819 1.00 96.81 88 ARG A C 1
ATOM 682 O O . ARG A 1 88 ? -17.579 5.566 -2.870 1.00 96.81 88 ARG A O 1
ATOM 689 N N . PHE A 1 89 ? -15.825 6.747 -2.114 1.00 96.50 89 PHE A N 1
ATOM 690 C CA . PHE A 1 89 ? -15.403 5.723 -1.163 1.00 96.50 89 PHE A CA 1
ATOM 691 C C . PHE A 1 89 ? -16.440 5.577 -0.047 1.00 96.50 89 PHE A C 1
ATOM 693 O O . PHE A 1 89 ? -16.929 6.577 0.472 1.00 96.50 89 PHE A O 1
ATOM 700 N N . LYS A 1 90 ? -16.795 4.333 0.292 1.00 93.81 90 LYS A N 1
ATOM 701 C CA . LYS A 1 90 ? -17.798 4.037 1.327 1.00 93.81 90 LYS A CA 1
ATOM 702 C C . LYS A 1 90 ? -17.229 4.122 2.747 1.00 93.81 90 LYS A C 1
ATOM 704 O O . LYS A 1 90 ? -17.997 4.197 3.699 1.00 93.81 90 LYS A O 1
ATOM 709 N N . GLY A 1 91 ? -15.904 4.059 2.878 1.00 94.50 91 GLY A N 1
ATOM 710 C CA . GLY A 1 91 ? -15.193 4.192 4.144 1.00 94.50 91 GLY A CA 1
ATOM 711 C C . GLY A 1 91 ? -14.787 5.626 4.459 1.00 94.50 91 GLY A C 1
ATOM 712 O O . GLY A 1 91 ? -15.115 6.562 3.729 1.00 94.50 91 GLY A O 1
ATOM 713 N N . THR A 1 92 ? -14.026 5.785 5.537 1.00 96.38 92 THR A N 1
ATOM 714 C CA . THR A 1 92 ? -13.426 7.068 5.921 1.00 96.38 92 THR A CA 1
ATOM 715 C C . THR A 1 92 ? -11.942 7.080 5.587 1.00 96.38 92 THR A C 1
ATOM 717 O O . THR A 1 92 ? -11.279 6.044 5.622 1.00 96.38 92 THR A O 1
ATOM 720 N N . CYS A 1 93 ? -11.416 8.253 5.249 1.00 97.94 93 CYS A N 1
ATOM 721 C CA . CYS A 1 93 ? -9.987 8.485 5.099 1.00 97.94 93 CYS A CA 1
ATOM 722 C C . CYS A 1 93 ? -9.662 9.833 5.732 1.00 97.94 93 CYS A C 1
ATOM 724 O O . CYS A 1 93 ? -10.257 10.837 5.368 1.00 97.94 93 CYS A O 1
ATOM 726 N N . GLU A 1 94 ? -8.712 9.901 6.647 1.00 98.19 94 GLU A N 1
ATOM 727 C CA . GLU A 1 94 ? -8.255 11.152 7.261 1.00 98.19 94 GLU A CA 1
ATOM 728 C C . GLU A 1 94 ? -6.744 11.285 7.087 1.00 98.19 94 GLU A C 1
ATOM 730 O O . GLU A 1 94 ? -6.053 10.294 6.849 1.00 98.19 94 GLU A O 1
ATOM 735 N N . LEU A 1 95 ? -6.244 12.518 7.151 1.00 97.94 95 LEU A N 1
ATOM 736 C CA . LEU A 1 95 ? 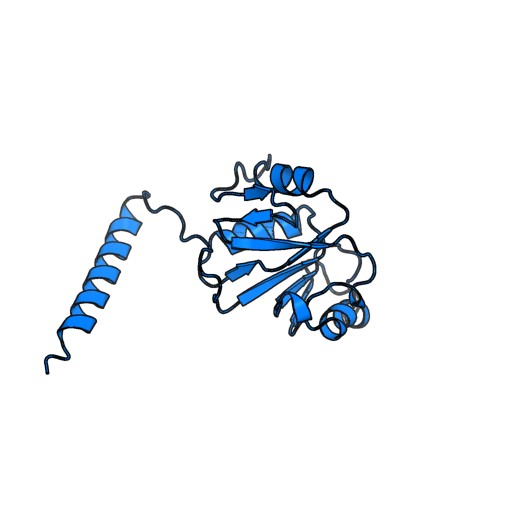-4.807 12.776 7.187 1.00 97.94 95 LEU A CA 1
ATOM 737 C C . LEU A 1 95 ? -4.320 12.634 8.624 1.00 97.94 95 LEU A C 1
ATOM 739 O O . LEU A 1 95 ? -5.008 13.048 9.556 1.00 97.94 95 LEU A O 1
ATOM 743 N N . THR A 1 96 ? -3.126 12.086 8.787 1.00 95.12 96 THR A N 1
ATOM 744 C CA . THR A 1 96 ? -2.389 12.108 10.050 1.00 95.12 96 THR A CA 1
ATOM 745 C C . THR A 1 96 ? -1.027 12.751 9.819 1.00 95.12 96 THR A C 1
ATOM 747 O O . THR A 1 96 ? -0.618 12.948 8.675 1.00 95.12 96 THR A O 1
ATOM 750 N N . ASP A 1 97 ? -0.288 13.031 10.892 1.00 89.81 97 ASP A N 1
ATOM 751 C CA . ASP A 1 97 ? 1.061 13.607 10.794 1.00 89.81 97 ASP A CA 1
ATOM 752 C C . ASP A 1 97 ? 2.040 12.720 10.003 1.00 89.81 97 ASP A C 1
ATOM 754 O O . ASP A 1 97 ? 3.045 13.197 9.480 1.00 89.81 97 ASP A O 1
ATOM 758 N N . THR A 1 98 ? 1.767 11.414 9.928 1.00 85.06 98 THR A N 1
ATOM 759 C CA . THR A 1 98 ? 2.685 10.402 9.387 1.00 85.06 98 THR A CA 1
ATOM 760 C C . THR A 1 98 ? 2.093 9.574 8.246 1.00 85.06 98 THR A C 1
ATOM 762 O O . THR A 1 98 ? 2.766 8.684 7.719 1.00 85.06 98 THR A O 1
ATOM 765 N N . GLY A 1 99 ? 0.844 9.826 7.845 1.00 94.69 99 GLY A N 1
ATOM 766 C CA . GLY A 1 99 ? 0.173 9.001 6.850 1.00 94.69 99 GLY A CA 1
ATOM 767 C C . GLY A 1 99 ? -1.320 9.268 6.701 1.00 94.69 99 GLY A C 1
ATOM 768 O O . GLY A 1 99 ? -1.776 10.411 6.661 1.00 94.69 99 GLY A O 1
ATOM 769 N N . LEU A 1 100 ? -2.079 8.178 6.581 1.00 98.19 100 LEU A N 1
ATOM 770 C CA . LEU A 1 100 ? -3.536 8.192 6.493 1.00 98.19 100 LEU A CA 1
ATOM 771 C C . LEU A 1 100 ? -4.152 7.406 7.649 1.00 98.19 100 LEU A C 1
ATOM 773 O O . LEU A 1 100 ? -3.563 6.456 8.162 1.00 98.19 100 LEU A O 1
ATOM 777 N N . LEU A 1 101 ? -5.381 7.758 8.003 1.00 98.00 101 LEU A N 1
ATOM 778 C CA . LEU A 1 101 ? -6.246 6.962 8.865 1.00 98.00 101 LEU A CA 1
ATOM 779 C C . LEU A 1 101 ? -7.439 6.488 8.032 1.00 98.00 101 LEU A C 1
ATOM 781 O O . LEU A 1 101 ? -8.308 7.287 7.689 1.00 98.00 101 LEU A O 1
ATOM 785 N N . ILE A 1 102 ? -7.471 5.208 7.659 1.00 97.81 102 ILE A N 1
ATOM 786 C CA . ILE A 1 102 ? -8.518 4.637 6.801 1.00 97.81 102 ILE A CA 1
ATOM 787 C C . ILE A 1 102 ? -9.402 3.726 7.645 1.00 97.81 102 ILE A C 1
ATOM 789 O O . ILE A 1 102 ? -8.909 2.781 8.254 1.00 97.81 102 ILE A O 1
ATOM 793 N N . ASN A 1 103 ? -10.706 4.013 7.705 1.00 96.50 103 ASN A N 1
ATOM 794 C CA . ASN A 1 103 ? -11.659 3.326 8.589 1.00 96.50 103 ASN A CA 1
ATOM 795 C C . ASN A 1 103 ? -11.195 3.261 10.061 1.00 96.50 103 ASN A C 1
ATOM 797 O O . ASN A 1 103 ? 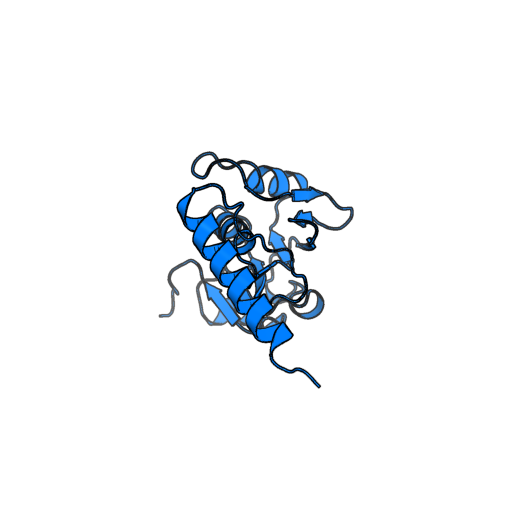-11.423 2.267 10.750 1.00 96.50 103 ASN A O 1
ATOM 801 N N . GLY A 1 104 ? -10.501 4.299 10.538 1.00 96.12 104 GLY A N 1
ATOM 802 C CA . GLY A 1 104 ? -9.935 4.341 11.890 1.00 96.12 104 GLY A CA 1
ATOM 803 C C . GLY A 1 104 ? -8.640 3.539 12.082 1.00 96.12 104 GLY A C 1
ATOM 804 O O . GLY A 1 104 ? -8.121 3.506 13.194 1.00 96.12 104 GLY A O 1
ATOM 805 N N . LEU A 1 105 ? -8.095 2.912 11.032 1.00 96.81 105 LEU A N 1
ATOM 806 C CA . LEU A 1 105 ? -6.827 2.183 11.080 1.00 96.81 105 LEU A CA 1
ATOM 807 C C . LEU A 1 105 ? -5.684 3.005 10.466 1.00 96.81 105 LEU A C 1
ATOM 809 O O . LEU A 1 105 ? -5.860 3.584 9.390 1.00 96.81 105 LEU A O 1
ATOM 813 N N . PRO A 1 106 ? -4.503 3.055 11.109 1.00 97.25 106 PRO A N 1
ATOM 814 C CA . PRO A 1 106 ? -3.367 3.799 10.585 1.00 97.25 106 PRO A CA 1
ATOM 815 C C . PRO A 1 106 ? -2.763 3.092 9.370 1.00 97.25 106 PRO A C 1
ATOM 817 O O . PRO A 1 106 ? -2.484 1.892 9.401 1.00 97.25 106 PRO A O 1
ATOM 820 N N . VAL A 1 107 ? -2.511 3.865 8.318 1.00 98.44 107 VAL A N 1
ATOM 821 C CA . VAL A 1 107 ? -1.838 3.436 7.094 1.00 98.44 107 VAL A CA 1
ATOM 822 C C . VAL A 1 107 ? -0.638 4.341 6.871 1.00 98.44 107 VAL A C 1
ATOM 824 O O . VAL A 1 107 ? -0.770 5.543 6.636 1.00 98.44 107 VAL A O 1
ATOM 827 N N . SER A 1 108 ? 0.546 3.746 6.958 1.00 98.12 108 SER A N 1
ATOM 828 C CA . SER A 1 108 ? 1.805 4.456 6.739 1.00 98.12 108 SER A CA 1
ATOM 829 C C . SER A 1 108 ? 2.074 4.662 5.248 1.00 98.12 108 SER A C 1
ATOM 831 O O . SER A 1 108 ? 1.601 3.893 4.406 1.00 98.12 108 SER A O 1
ATOM 833 N N . LEU A 1 109 ? 2.840 5.702 4.927 1.00 98.38 109 LEU A N 1
ATOM 834 C CA . LEU A 1 109 ? 3.149 6.089 3.554 1.00 98.38 109 LEU A CA 1
ATOM 835 C C . LEU A 1 109 ? 4.662 6.140 3.322 1.00 98.38 109 LEU A C 1
ATOM 837 O O . LEU A 1 109 ? 5.427 6.455 4.231 1.00 98.38 109 LEU A O 1
ATOM 841 N N . SER A 1 110 ? 5.089 5.855 2.097 1.00 97.88 110 SER A N 1
ATOM 842 C CA . SER A 1 110 ? 6.441 6.138 1.603 1.00 97.88 110 SER A CA 1
ATOM 843 C C . SER A 1 110 ? 6.389 6.548 0.129 1.00 97.88 110 SER A C 1
ATOM 845 O O . SER A 1 110 ? 5.347 6.428 -0.520 1.00 97.88 110 SER A O 1
ATOM 847 N N . ALA A 1 111 ? 7.498 7.080 -0.385 1.00 97.25 111 ALA A N 1
ATOM 848 C CA . ALA A 1 111 ? 7.614 7.607 -1.746 1.00 97.25 111 ALA A CA 1
ATOM 849 C C . ALA A 1 111 ? 8.925 7.161 -2.415 1.00 97.25 111 ALA A C 1
ATOM 851 O O . ALA A 1 111 ? 9.605 7.941 -3.085 1.00 97.25 111 ALA A O 1
ATOM 852 N N . THR A 1 112 ? 9.297 5.900 -2.212 1.00 96.38 112 THR A N 1
ATOM 853 C CA . THR A 1 112 ? 10.584 5.359 -2.642 1.00 96.38 112 THR A CA 1
ATOM 854 C C . THR A 1 112 ? 10.485 4.675 -4.004 1.00 96.38 112 THR A C 1
ATOM 856 O O . THR A 1 112 ? 9.481 4.040 -4.337 1.00 96.38 112 THR A O 1
ATOM 859 N N . ARG A 1 113 ? 11.532 4.822 -4.826 1.00 95.69 113 ARG A N 1
ATOM 860 C CA . ARG A 1 113 ? 11.609 4.209 -6.165 1.00 95.69 113 ARG A CA 1
ATOM 861 C C . ARG A 1 113 ? 12.209 2.809 -6.153 1.00 95.69 113 ARG A C 1
ATOM 863 O O . ARG A 1 113 ? 11.917 2.040 -7.065 1.00 95.69 113 ARG A O 1
ATOM 870 N N . ASP A 1 114 ? 13.052 2.514 -5.173 1.00 95.00 114 ASP A N 1
ATOM 871 C CA . ASP A 1 114 ? 13.638 1.195 -4.978 1.00 95.00 114 ASP A CA 1
ATOM 872 C C . ASP A 1 114 ? 12.696 0.327 -4.124 1.00 95.00 114 ASP A C 1
ATOM 874 O O . ASP A 1 114 ? 12.422 0.684 -2.976 1.00 95.00 114 ASP A O 1
ATOM 878 N N . PRO A 1 115 ? 12.182 -0.805 -4.643 1.00 95.19 115 PRO A N 1
ATOM 879 C CA . PRO A 1 115 ? 11.325 -1.697 -3.870 1.00 95.19 115 PRO A CA 1
ATOM 880 C C . PRO A 1 115 ? 11.955 -2.274 -2.597 1.00 95.19 115 PRO A C 1
ATOM 882 O O . PRO A 1 115 ? 11.208 -2.628 -1.682 1.00 95.19 115 PRO A O 1
ATOM 885 N N . THR A 1 116 ? 13.288 -2.376 -2.543 1.00 95.56 116 THR A N 1
ATOM 886 C CA . THR A 1 116 ? 14.033 -2.930 -1.397 1.00 95.56 116 THR A CA 1
ATOM 887 C C . THR A 1 116 ? 14.067 -1.974 -0.204 1.00 95.56 116 THR A C 1
ATOM 889 O O . THR A 1 116 ? 14.169 -2.408 0.940 1.00 95.56 116 THR A O 1
ATOM 892 N N . GLU A 1 117 ? 13.919 -0.672 -0.456 1.00 97.00 117 GLU A N 1
ATOM 893 C CA . GLU A 1 117 ? 13.892 0.377 0.566 1.00 97.00 117 GLU A CA 1
ATOM 894 C C . GLU A 1 117 ? 12.485 0.602 1.148 1.00 97.00 117 GLU A C 1
ATOM 896 O O . GLU A 1 117 ? 12.318 1.337 2.124 1.00 97.00 117 GLU A O 1
ATOM 901 N N . ILE A 1 118 ? 11.450 -0.007 0.559 1.00 98.12 118 ILE A N 1
ATOM 902 C CA . ILE A 1 118 ? 10.084 0.131 1.060 1.00 98.12 118 ILE A CA 1
ATOM 903 C C . ILE A 1 118 ? 9.950 -0.677 2.365 1.00 98.12 118 ILE A C 1
ATOM 905 O O . ILE A 1 118 ? 10.285 -1.864 2.385 1.00 98.12 118 ILE A O 1
ATOM 909 N N . PRO A 1 119 ? 9.430 -0.088 3.459 1.00 97.12 119 PRO A N 1
ATOM 910 C CA . PRO A 1 119 ? 9.503 -0.671 4.799 1.00 97.12 119 PRO A CA 1
ATOM 911 C C . PRO A 1 119 ? 8.476 -1.795 5.051 1.00 97.12 119 PRO A C 1
ATOM 913 O O . PRO A 1 119 ? 7.727 -1.751 6.029 1.00 97.12 119 PRO A O 1
ATOM 916 N N . TRP A 1 120 ? 8.396 -2.824 4.200 1.00 98.31 120 TRP A N 1
ATOM 917 C CA . TRP A 1 120 ? 7.397 -3.897 4.339 1.00 98.31 120 TRP A CA 1
ATOM 918 C C . TRP A 1 120 ? 7.516 -4.635 5.672 1.00 98.31 120 TRP A C 1
ATOM 920 O O . TRP A 1 120 ? 6.517 -4.798 6.375 1.00 98.31 120 TRP A O 1
ATOM 930 N N . SER A 1 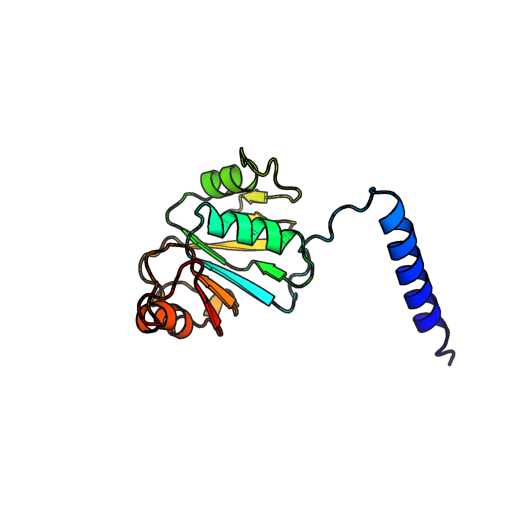121 ? 8.742 -5.011 6.050 1.00 97.00 121 SER A N 1
ATOM 931 C CA . SER A 1 121 ? 9.022 -5.717 7.305 1.00 97.00 121 SER A CA 1
ATOM 932 C C . SER A 1 121 ? 8.571 -4.923 8.537 1.00 97.00 121 SER A C 1
ATOM 934 O O . SER A 1 121 ? 7.803 -5.419 9.361 1.00 97.00 121 SER A O 1
ATOM 936 N N . THR A 1 122 ? 8.983 -3.655 8.647 1.00 97.31 122 THR A N 1
ATOM 937 C CA . THR A 1 122 ? 8.703 -2.829 9.834 1.00 97.31 122 THR A CA 1
ATOM 938 C C . THR A 1 122 ? 7.250 -2.362 9.906 1.00 97.31 122 THR A C 1
ATOM 940 O O . THR A 1 122 ? 6.738 -2.129 10.998 1.00 97.31 122 THR A O 1
ATOM 943 N N . THR A 1 123 ? 6.557 -2.277 8.768 1.00 96.94 123 THR A N 1
ATOM 944 C CA . THR A 1 123 ? 5.117 -1.968 8.710 1.00 96.94 123 THR A CA 1
ATOM 945 C C . THR A 1 123 ? 4.229 -3.207 8.864 1.00 96.94 123 THR A C 1
ATOM 947 O O . THR A 1 123 ? 3.007 -3.087 8.973 1.00 96.94 123 THR A O 1
ATOM 950 N N . GLY A 1 124 ? 4.821 -4.405 8.915 1.00 97.25 124 GLY A N 1
ATOM 951 C CA . GLY A 1 124 ? 4.106 -5.668 9.082 1.00 97.25 124 GLY A CA 1
ATOM 952 C C . GLY A 1 124 ? 3.310 -6.098 7.849 1.00 97.25 124 GLY A C 1
ATOM 953 O O . GLY A 1 124 ? 2.346 -6.853 7.986 1.00 97.25 124 GLY A O 1
ATOM 954 N N . VAL A 1 125 ? 3.673 -5.615 6.659 1.00 98.56 125 VAL A N 1
ATOM 955 C CA . VAL A 1 125 ? 3.087 -6.060 5.389 1.00 98.56 125 VAL A CA 1
ATOM 956 C C . VAL A 1 125 ? 3.534 -7.487 5.088 1.00 98.56 125 VAL A C 1
ATOM 958 O O . VAL A 1 125 ? 4.711 -7.819 5.169 1.00 98.56 125 VAL A O 1
ATOM 961 N N . GLU A 1 126 ? 2.590 -8.334 4.683 1.00 98.44 126 GLU A N 1
ATOM 962 C CA . GLU A 1 126 ? 2.871 -9.715 4.275 1.00 98.44 126 GLU A CA 1
ATOM 963 C C . GLU A 1 126 ? 2.579 -9.948 2.791 1.00 98.44 126 GLU A C 1
ATOM 965 O O . GLU A 1 126 ? 3.285 -10.714 2.136 1.00 98.44 126 GLU A O 1
ATOM 970 N N . 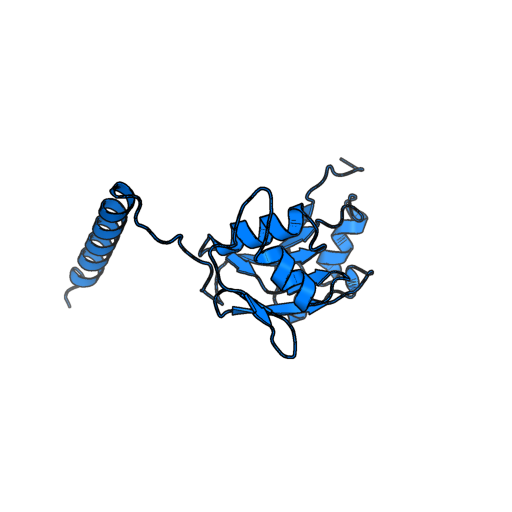TYR A 1 127 ? 1.563 -9.273 2.252 1.00 98.56 127 TYR A N 1
ATOM 971 C CA . TYR A 1 127 ? 1.141 -9.400 0.861 1.00 98.56 127 TYR A CA 1
ATOM 972 C C . TYR A 1 127 ? 1.236 -8.046 0.176 1.00 98.56 127 TYR A C 1
ATOM 974 O O . TYR A 1 127 ? 0.617 -7.085 0.630 1.00 98.56 127 TYR A O 1
ATOM 982 N N . VAL A 1 128 ? 1.974 -7.977 -0.928 1.00 98.69 128 VAL A N 1
ATOM 983 C CA . VAL A 1 128 ? 2.119 -6.756 -1.724 1.00 98.69 128 VAL A CA 1
ATOM 984 C C . VAL A 1 128 ? 1.301 -6.873 -3.002 1.00 98.69 128 VAL A C 1
ATOM 986 O O . VAL A 1 128 ? 1.432 -7.842 -3.746 1.00 98.69 128 VAL A O 1
ATOM 989 N N . CYS A 1 129 ? 0.478 -5.864 -3.272 1.00 98.62 129 CYS A N 1
ATOM 990 C CA . CYS A 1 129 ? -0.029 -5.608 -4.614 1.00 98.62 129 CYS A CA 1
ATOM 991 C C . CYS A 1 129 ? 0.972 -4.714 -5.353 1.00 98.62 129 CYS A C 1
ATOM 993 O O . CYS A 1 129 ? 1.142 -3.546 -4.994 1.00 98.62 129 CYS A O 1
ATOM 995 N N . GLU A 1 130 ? 1.625 -5.262 -6.375 1.00 98.25 130 GLU A N 1
ATOM 996 C CA . GLU A 1 130 ? 2.490 -4.515 -7.279 1.00 98.25 130 GLU A CA 1
ATOM 997 C C . GLU A 1 130 ? 1.644 -3.932 -8.420 1.00 98.25 130 GLU A C 1
ATOM 999 O O . GLU A 1 130 ? 1.165 -4.634 -9.320 1.00 98.25 130 GLU A O 1
ATOM 1004 N N . SER A 1 131 ? 1.405 -2.624 -8.344 1.00 98.00 131 SER A N 1
ATOM 1005 C CA . SER A 1 131 ? 0.510 -1.898 -9.248 1.00 98.00 131 SER A CA 1
ATOM 1006 C C . SER A 1 131 ? 1.096 -0.618 -9.828 1.00 98.00 131 SER A C 1
ATOM 1008 O O . SER A 1 131 ? 0.367 0.239 -10.333 1.00 98.00 131 SER A O 1
ATOM 1010 N N . THR A 1 132 ? 2.425 -0.512 -9.828 1.00 97.38 132 THR A N 1
ATOM 1011 C CA . THR A 1 132 ? 3.149 0.537 -10.555 1.00 97.38 132 THR A CA 1
ATOM 1012 C C . THR A 1 132 ? 3.194 0.269 -12.060 1.00 97.38 132 THR A C 1
ATOM 1014 O O . THR A 1 132 ? 3.281 1.210 -12.845 1.00 97.38 132 THR A O 1
ATOM 1017 N N . GLY A 1 133 ? 3.162 -1.007 -12.467 1.00 94.69 133 GLY A N 1
ATOM 1018 C CA . GLY A 1 133 ? 3.424 -1.443 -13.844 1.00 94.69 133 GLY A CA 1
ATOM 1019 C C . GLY A 1 133 ? 4.905 -1.384 -14.251 1.00 94.69 133 GLY A C 1
ATOM 1020 O O . GLY A 1 133 ? 5.240 -1.755 -15.375 1.00 94.69 133 GLY A O 1
ATOM 1021 N N . ALA A 1 134 ? 5.796 -0.941 -13.357 1.00 94.19 134 ALA A N 1
ATOM 1022 C CA . ALA A 1 134 ? 7.235 -0.883 -13.602 1.00 94.19 134 ALA A CA 1
ATOM 1023 C C . ALA A 1 134 ? 7.909 -2.237 -13.335 1.00 94.19 134 ALA A C 1
ATOM 1025 O O . ALA A 1 134 ? 8.733 -2.685 -14.130 1.00 94.19 134 ALA A O 1
ATOM 1026 N N . PHE A 1 135 ? 7.505 -2.915 -12.260 1.00 95.00 135 PHE A N 1
ATOM 1027 C CA . PHE A 1 135 ? 8.067 -4.189 -11.815 1.00 95.00 135 PHE A CA 1
ATOM 1028 C C . PHE A 1 135 ? 7.156 -5.332 -12.274 1.00 95.00 135 PHE A C 1
ATOM 1030 O O . PHE A 1 135 ? 6.115 -5.601 -11.684 1.00 95.00 135 PHE A O 1
ATOM 1037 N N . THR A 1 136 ? 7.501 -5.939 -13.411 1.00 94.75 136 THR A N 1
ATOM 1038 C CA . THR A 1 136 ? 6.650 -6.924 -14.120 1.00 94.75 136 THR A CA 1
ATOM 1039 C C . THR A 1 136 ? 7.405 -8.195 -14.491 1.00 94.75 136 THR A C 1
ATOM 1041 O O . THR A 1 136 ? 6.943 -8.973 -15.317 1.00 94.75 136 THR A O 1
ATOM 1044 N N . THR A 1 137 ? 8.576 -8.401 -13.895 1.00 96.12 137 THR A N 1
ATOM 1045 C CA . THR A 1 137 ? 9.356 -9.635 -14.002 1.00 96.12 137 THR A CA 1
ATOM 1046 C C . THR A 1 137 ? 9.473 -10.271 -12.623 1.00 96.12 137 THR A C 1
ATOM 1048 O O . THR A 1 137 ? 9.355 -9.577 -11.604 1.00 96.12 137 THR A O 1
ATOM 1051 N N . THR A 1 138 ? 9.744 -11.573 -12.571 1.00 95.00 138 THR A N 1
ATOM 1052 C CA . THR A 1 138 ? 10.017 -12.272 -11.312 1.00 95.00 138 THR A CA 1
ATOM 1053 C C . THR A 1 138 ? 11.168 -11.610 -10.543 1.00 95.00 138 THR A C 1
ATOM 1055 O O . THR A 1 138 ? 10.943 -11.253 -9.385 1.00 95.00 138 THR A O 1
ATOM 1058 N N . PRO A 1 139 ? 12.354 -11.341 -11.139 1.00 96.12 139 PRO A N 1
ATOM 1059 C CA . PRO A 1 139 ? 13.466 -10.718 -10.415 1.00 96.12 139 PRO A CA 1
ATOM 1060 C C . PRO A 1 139 ? 13.134 -9.340 -9.839 1.00 96.12 139 PRO A C 1
ATOM 1062 O O . PRO A 1 139 ? 13.534 -9.024 -8.722 1.00 96.12 139 PRO A O 1
ATOM 1065 N N . ASP A 1 140 ? 12.371 -8.522 -10.565 1.00 95.50 140 ASP A N 1
ATOM 1066 C CA . ASP A 1 140 ? 11.963 -7.211 -10.063 1.00 95.50 140 ASP A CA 1
ATOM 1067 C C . ASP A 1 140 ? 11.011 -7.313 -8.872 1.00 95.50 140 ASP A C 1
ATOM 1069 O O . ASP A 1 140 ? 11.141 -6.558 -7.910 1.00 95.50 140 ASP A O 1
ATOM 1073 N N . CYS A 1 141 ? 10.077 -8.264 -8.908 1.00 95.38 141 CYS A N 1
ATOM 1074 C CA . CYS A 1 141 ? 9.128 -8.463 -7.818 1.00 95.38 141 CYS A CA 1
ATOM 1075 C C . CYS A 1 141 ? 9.785 -9.071 -6.575 1.00 95.38 141 CYS A C 1
ATOM 1077 O O . CYS A 1 141 ? 9.357 -8.777 -5.458 1.00 95.38 141 CYS A O 1
ATOM 1079 N N . MET A 1 142 ? 10.848 -9.868 -6.741 1.00 97.06 142 MET A N 1
ATOM 1080 C CA . MET A 1 142 ? 11.596 -10.435 -5.614 1.00 97.06 142 MET A CA 1
ATOM 1081 C C . MET A 1 142 ? 12.209 -9.364 -4.705 1.00 97.06 142 MET A C 1
ATOM 1083 O O . MET A 1 142 ? 12.326 -9.599 -3.506 1.00 97.06 142 MET A O 1
ATOM 1087 N N . LYS A 1 143 ? 12.458 -8.150 -5.207 1.00 97.81 143 LYS A N 1
ATOM 1088 C CA . LYS A 1 143 ? 12.912 -7.008 -4.394 1.00 97.81 143 LYS A CA 1
ATOM 1089 C C . LYS A 1 143 ? 11.931 -6.640 -3.267 1.00 97.81 143 LYS A C 1
ATOM 1091 O O . LYS A 1 143 ? 12.345 -6.226 -2.190 1.00 97.81 143 LYS A O 1
ATOM 1096 N N . HIS A 1 144 ? 10.623 -6.837 -3.461 1.00 98.12 144 HIS A N 1
ATOM 1097 C CA . HIS A 1 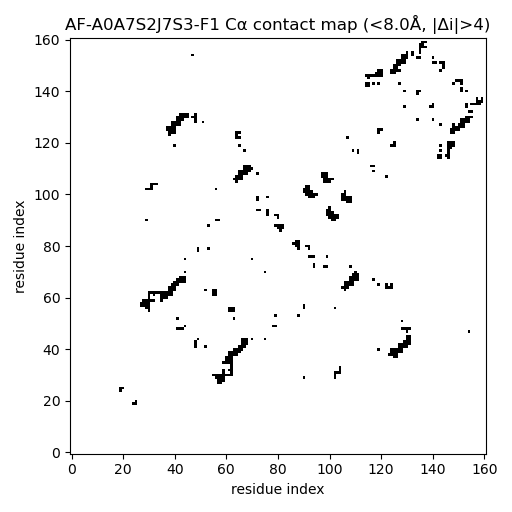144 ? 9.640 -6.655 -2.380 1.00 98.12 144 HIS A CA 1
ATOM 1098 C C . HIS A 1 144 ? 9.750 -7.735 -1.302 1.00 98.12 144 HIS A C 1
ATOM 1100 O O . HIS A 1 144 ? 9.523 -7.461 -0.123 1.00 98.12 144 HIS A O 1
ATOM 1106 N N . VAL A 1 145 ? 10.078 -8.963 -1.710 1.00 97.44 145 VAL A N 1
ATOM 1107 C CA . VAL A 1 145 ? 10.302 -10.082 -0.789 1.00 97.44 145 VAL A CA 1
ATOM 1108 C C . VAL A 1 145 ? 11.570 -9.836 0.026 1.00 97.44 145 VAL A C 1
ATOM 1110 O O . VAL A 1 145 ? 11.554 -10.018 1.240 1.00 97.44 145 VAL A O 1
ATOM 1113 N N . GLU A 1 146 ? 12.626 -9.323 -0.608 1.00 96.12 146 GLU A N 1
ATOM 1114 C CA . GLU A 1 146 ? 13.844 -8.858 0.070 1.00 96.12 146 GLU A CA 1
ATOM 1115 C C . GLU A 1 146 ? 13.544 -7.751 1.096 1.00 96.12 146 GLU A C 1
ATOM 1117 O O . GLU A 1 146 ? 14.066 -7.791 2.208 1.00 96.12 146 GLU A O 1
ATOM 1122 N N . GLY A 1 147 ? 12.627 -6.826 0.782 1.00 94.12 147 GLY A N 1
ATOM 1123 C CA . GLY A 1 147 ? 12.136 -5.801 1.718 1.00 94.12 147 GLY A CA 1
ATOM 1124 C C . GLY A 1 147 ? 11.242 -6.326 2.860 1.00 94.12 147 GLY A C 1
ATOM 1125 O O . GLY A 1 147 ? 10.842 -5.561 3.744 1.00 94.12 147 GLY A O 1
ATOM 1126 N N . GLY A 1 148 ? 10.917 -7.625 2.871 1.00 95.19 148 GLY A N 1
ATOM 1127 C CA . GLY A 1 148 ? 10.214 -8.309 3.962 1.00 95.19 148 GLY A CA 1
ATOM 1128 C C . GLY A 1 148 ? 8.786 -8.769 3.664 1.00 95.19 148 GLY A C 1
ATOM 1129 O O . GLY A 1 148 ? 8.142 -9.334 4.549 1.00 95.19 148 GLY A O 1
ATOM 1130 N N . ALA A 1 149 ? 8.272 -8.567 2.447 1.00 97.81 149 ALA A N 1
ATOM 1131 C CA . ALA A 1 149 ? 6.987 -9.143 2.057 1.00 97.81 149 ALA A CA 1
ATOM 1132 C C . ALA A 1 149 ? 7.087 -10.675 1.915 1.00 97.81 149 ALA A C 1
ATOM 1134 O O . ALA A 1 149 ? 8.112 -11.215 1.513 1.00 97.81 149 ALA A O 1
ATOM 1135 N N . LYS A 1 150 ? 5.999 -11.404 2.181 1.00 97.88 150 LYS A N 1
ATOM 1136 C CA . LYS A 1 150 ? 5.951 -12.866 1.988 1.00 97.88 150 LYS A CA 1
ATOM 1137 C C . LYS A 1 150 ? 5.536 -13.250 0.574 1.00 97.88 150 LYS A C 1
ATOM 1139 O O . LYS A 1 150 ? 5.985 -14.269 0.057 1.00 97.88 150 LYS A O 1
ATOM 1144 N N . LYS A 1 151 ? 4.621 -12.484 -0.025 1.00 97.62 151 LYS A N 1
ATOM 1145 C CA . LYS A 1 151 ? 4.113 -12.720 -1.382 1.00 97.62 151 LYS A CA 1
ATOM 1146 C C . LYS A 1 151 ? 3.858 -11.411 -2.109 1.00 97.62 151 LYS A C 1
ATOM 1148 O O . LYS A 1 151 ? 3.453 -10.420 -1.500 1.00 97.62 151 LYS A O 1
ATOM 1153 N N . VAL A 1 152 ? 4.020 -11.457 -3.425 1.00 98.00 152 VAL A N 1
ATOM 1154 C CA . VAL A 1 152 ? 3.777 -10.335 -4.332 1.00 98.00 152 VAL A CA 1
ATOM 1155 C C . VAL A 1 152 ? 2.768 -10.769 -5.386 1.00 98.00 152 VAL A C 1
ATOM 1157 O O . VAL A 1 152 ? 2.879 -11.856 -5.949 1.00 98.00 152 VAL A O 1
ATOM 1160 N N . ILE A 1 153 ? 1.769 -9.927 -5.626 1.00 97.75 153 ILE A N 1
ATOM 1161 C CA . ILE A 1 153 ? 0.763 -10.097 -6.667 1.00 97.75 153 ILE A CA 1
ATOM 1162 C C . ILE A 1 153 ? 0.965 -8.964 -7.666 1.00 97.75 153 ILE A C 1
ATOM 1164 O O . ILE A 1 153 ? 0.779 -7.797 -7.323 1.00 97.75 153 ILE A O 1
ATOM 1168 N N . ILE A 1 154 ? 1.339 -9.309 -8.896 1.00 96.25 154 ILE A N 1
ATOM 1169 C CA . ILE A 1 154 ? 1.521 -8.345 -9.984 1.00 96.25 154 ILE A CA 1
ATOM 1170 C C . ILE A 1 154 ? 0.157 -8.080 -10.622 1.00 96.25 154 ILE A C 1
ATOM 1172 O O . ILE A 1 154 ? -0.564 -9.009 -10.980 1.00 96.25 154 ILE A O 1
ATOM 1176 N N . SER A 1 155 ? -0.205 -6.809 -10.777 1.00 95.75 155 SER A N 1
ATOM 1177 C CA . SER A 1 155 ? -1.472 -6.398 -11.408 1.00 95.75 155 SER A CA 1
ATOM 1178 C C . SER A 1 155 ? -1.383 -6.213 -12.932 1.00 95.75 155 SER A C 1
ATOM 1180 O O . SER A 1 155 ? -2.233 -5.569 -13.548 1.00 95.75 155 SER A O 1
ATOM 1182 N N . ALA A 1 156 ? -0.347 -6.782 -13.541 1.00 94.06 156 ALA A N 1
ATOM 1183 C CA . ALA A 1 156 ? -0.071 -6.766 -14.969 1.00 94.06 156 ALA A CA 1
ATOM 1184 C C . ALA A 1 156 ? 0.496 -8.134 -15.393 1.00 94.06 156 ALA A C 1
ATOM 1186 O O . ALA A 1 156 ? 0.977 -8.875 -14.531 1.00 94.06 156 ALA A O 1
ATOM 1187 N N . PRO A 1 157 ? 0.461 -8.481 -16.694 1.00 93.94 157 PRO A N 1
ATOM 1188 C CA . PRO A 1 157 ? 1.112 -9.688 -17.189 1.00 93.94 157 PRO A CA 1
ATOM 1189 C C . PRO A 1 157 ? 2.594 -9.719 -16.802 1.00 93.94 157 PRO A C 1
ATOM 1191 O O . PRO A 1 157 ? 3.301 -8.719 -16.962 1.00 93.94 157 PRO A O 1
ATOM 1194 N N . ALA A 1 158 ? 3.050 -10.868 -16.307 1.00 92.69 158 ALA A N 1
ATOM 1195 C CA . ALA A 1 158 ? 4.468 -11.114 -16.101 1.00 92.69 158 ALA A CA 1
ATOM 1196 C C . ALA A 1 158 ? 5.161 -11.181 -17.469 1.00 92.69 158 ALA A C 1
ATOM 1198 O O . ALA A 1 158 ? 4.687 -11.855 -18.379 1.00 92.69 158 ALA A O 1
ATOM 1199 N N . LYS A 1 159 ? 6.256 -10.437 -17.639 1.00 92.12 159 LYS A N 1
ATOM 1200 C CA . LYS A 1 159 ? 6.998 -10.363 -18.911 1.00 92.12 159 LYS A CA 1
ATOM 1201 C C . LYS A 1 159 ? 7.851 -11.603 -19.180 1.00 92.12 159 LYS A C 1
ATOM 1203 O O . LYS A 1 159 ? 8.360 -11.758 -20.285 1.00 92.12 159 LYS A O 1
ATOM 1208 N N . ASP A 1 160 ? 8.051 -12.424 -18.163 1.00 90.38 160 ASP A N 1
ATOM 1209 C CA . ASP A 1 160 ? 8.920 -13.595 -18.132 1.00 90.38 160 ASP A CA 1
ATOM 1210 C C . ASP A 1 160 ? 8.147 -14.909 -17.916 1.00 90.38 160 ASP A C 1
ATOM 1212 O O . ASP A 1 160 ? 8.767 -15.923 -17.596 1.00 90.38 160 ASP A O 1
ATOM 1216 N N . ALA A 1 161 ? 6.819 -14.895 -18.096 1.00 80.69 161 ALA A N 1
ATOM 1217 C CA . ALA A 1 161 ? 5.933 -16.053 -17.954 1.00 80.69 161 ALA A CA 1
ATOM 1218 C C . ALA A 1 161 ? 5.119 -16.332 -19.224 1.00 80.69 161 ALA A C 1
ATOM 1220 O O . ALA A 1 161 ? 4.785 -15.363 -19.945 1.00 80.69 161 ALA A O 1
#

Foldseek 3Di:
DDPPVVVVVVVVVVVVVVVVVVPPPDQQQFQPDQVAQAAEEEEELPPVSLVVVLVQRSDNNYDYQEYAAQDDQVVSQCCNQQDPPPGGRSWDWDDDPAHIQTNNRDYGYHHDPQLLPGQCPVSVHAEYEYDPVPQQEPVSQCSVVNNPHNYYDYPDHRPHD

Solvent-accessible surface area (backbone atoms only — not comparable to full-atom values): 8872 Å² total; per-residue (Å²): 135,81,79,60,61,68,57,53,53,51,52,52,51,52,51,51,53,56,58,42,66,75,68,81,72,63,75,73,54,50,25,66,42,91,81,24,84,39,28,30,25,34,38,21,73,43,78,63,29,42,50,52,49,56,57,40,43,54,28,51,58,24,24,69,28,38,40,34,32,86,66,53,66,70,57,50,47,48,56,54,46,52,34,95,88,78,42,65,48,91,70,50,73,42,84,52,102,70,30,36,29,43,48,85,40,68,26,41,62,44,63,69,89,52,53,53,74,41,63,27,48,86,54,58,19,36,37,32,40,39,35,65,77,77,59,38,38,69,75,56,45,47,32,38,42,75,18,41,23,76,45,74,44,63,78,57,78,52,78,80,111

Organism: NCBI:txid156173

Nearest PDB structures (foldseek):
  4mvj-assembly2_B  TM=9.822E-01  e=9.937E-15  Escherichia coli DH1
  8oha-assembly1_D  TM=9.664E-01  e=1.617E-14  Leptospira interrogans serovar Copenhageni str. Fiocruz L1-130
  5m6d-assembly1_A  TM=9.407E-01  e=1.431E-14  Streptococcus pneumoniae
  3lvf-assembly1_P  TM=9.741E-01  e=8.354E-14  Staphylococcus aureus subsp. aureus MRSA252
  3ksd-assembly1_O  TM=9.749E-01  e=2.080E-13  Staphylococcus aureus subsp. aureus MRSA252

Sequence (161 aa):
YNLVAPRQLAIQKMLATLALQSTGLVNPIMSTNPDAPIKLGVNGFGRIGRQVVRIAMERDSFVLKHINSPMSPEYMKYLLEHDTVHGRFKGTCELTDTGLLINGLPVSLSATRDPTEIPWSTTGVEYVCESTGAFTTTPDCMKHVEGGAKKVIISAPAKDA

pLDDT: mean 89.26, std 15.8, range [43.0, 98.81]